Protein AF-N1U2H0-F1 (afdb_monomer_lite)

Foldseek 3Di:
DLPVQLVVLVVVLVVLVVQLVVCVVVVVVVRNVVSVVSNLVSLVSNLVVCVVVPPDDDPVRVVLSVLSVCQSPDDPPDPQHDPDSVCSPVSVVVVVVVVVVVVVVVD

Radius of gyration: 17.68 Å; chains: 1; bounding box: 35×57×37 Å

Sequence (107 aa):
MQLSFGIRCKRKSKLALIKQGRYFHAKQGKGAHKETKRLKTYFDCVKRDIERKVENPNQRLKSLLEISERILTQSKNSKNKIYSIHAPEVELFLKENLIRNMSSVVR

Structure (mmCIF, N/CA/C/O backbone):
data_AF-N1U2H0-F1
#
_entry.id   AF-N1U2H0-F1
#
loop_
_atom_site.group_PDB
_atom_site.id
_atom_site.type_symbol
_atom_site.label_atom_id
_atom_site.label_alt_id
_atom_site.label_comp_id
_atom_site.label_asym_id
_atom_site.label_entity_id
_atom_site.label_seq_id
_atom_site.pdbx_PDB_ins_code
_atom_site.Cartn_x
_atom_site.Cartn_y
_atom_site.Cartn_z
_atom_site.occupancy
_atom_site.B_iso_or_equiv
_atom_site.auth_seq_id
_atom_site.auth_comp_id
_atom_site.auth_asym_id
_atom_site.auth_atom_id
_atom_site.pdbx_PDB_model_num
ATOM 1 N N . MET A 1 1 ? -11.505 22.291 2.086 1.00 40.25 1 MET A N 1
ATOM 2 C CA . MET A 1 1 ? -10.519 21.631 1.187 1.00 40.25 1 MET A CA 1
ATOM 3 C C . MET A 1 1 ? -10.315 20.118 1.408 1.00 40.25 1 MET A C 1
ATOM 5 O O . MET A 1 1 ? -9.533 19.534 0.670 1.00 40.25 1 MET A O 1
ATOM 9 N N . GLN A 1 2 ? -10.996 19.439 2.347 1.00 39.97 2 GLN A N 1
ATOM 10 C CA . GLN A 1 2 ? -10.689 18.026 2.659 1.00 39.97 2 GLN A CA 1
ATOM 11 C C . GLN A 1 2 ? -11.444 16.964 1.825 1.00 39.97 2 GLN A C 1
ATOM 13 O O . GLN A 1 2 ? -10.943 15.855 1.656 1.00 39.97 2 GLN A O 1
ATOM 18 N N . LEU A 1 3 ? -12.595 17.291 1.225 1.00 43.62 3 LEU A N 1
ATOM 19 C CA . LEU A 1 3 ? -13.430 16.309 0.505 1.00 43.62 3 LEU A CA 1
ATOM 20 C C . LEU A 1 3 ? -12.937 15.965 -0.917 1.00 43.62 3 LEU A C 1
ATOM 22 O O . LEU A 1 3 ? -13.284 14.920 -1.467 1.00 43.62 3 LEU A O 1
ATOM 26 N N . SER A 1 4 ? -12.088 16.800 -1.521 1.00 50.44 4 SER A N 1
ATOM 27 C CA . SER A 1 4 ? -11.624 16.632 -2.906 1.00 50.44 4 SER A CA 1
ATOM 28 C C . SER A 1 4 ? -10.433 15.671 -3.065 1.00 50.44 4 SER A C 1
ATOM 30 O O . SER A 1 4 ? -10.142 15.242 -4.187 1.00 50.44 4 SER A O 1
ATOM 32 N N . PHE A 1 5 ? -9.763 15.282 -1.971 1.00 51.12 5 PHE A N 1
ATOM 33 C CA . PHE A 1 5 ? -8.597 14.386 -2.014 1.00 51.12 5 PHE A CA 1
ATOM 34 C C . PHE A 1 5 ? -8.988 12.894 -1.997 1.00 51.12 5 PHE A C 1
ATOM 36 O O . PHE A 1 5 ? -8.445 12.106 -2.777 1.00 51.12 5 PHE A O 1
ATOM 43 N N . GLY A 1 6 ? -9.998 12.513 -1.201 1.00 54.16 6 GLY A N 1
ATOM 44 C CA . GLY A 1 6 ? -10.465 11.121 -1.083 1.00 54.16 6 GLY A CA 1
ATOM 45 C C . GLY A 1 6 ? -11.088 10.564 -2.372 1.00 54.16 6 GLY A C 1
ATOM 46 O O . GLY A 1 6 ? -10.776 9.451 -2.798 1.00 54.16 6 GLY A O 1
ATOM 47 N N . ILE A 1 7 ? -11.902 11.363 -3.073 1.00 56.84 7 ILE A N 1
ATOM 48 C CA . ILE A 1 7 ? -12.556 10.953 -4.333 1.00 56.84 7 ILE A CA 1
ATOM 49 C C . ILE A 1 7 ? -11.537 10.825 -5.480 1.00 56.84 7 ILE A C 1
ATOM 51 O O . ILE A 1 7 ? -11.637 9.934 -6.328 1.00 56.84 7 ILE A O 1
ATOM 55 N N . ARG A 1 8 ? -10.510 11.684 -5.496 1.00 60.41 8 ARG A N 1
ATOM 56 C CA . ARG A 1 8 ? -9.490 11.714 -6.555 1.00 60.41 8 ARG A CA 1
ATOM 57 C C . ARG A 1 8 ? -8.595 10.473 -6.536 1.00 60.41 8 ARG A C 1
ATOM 59 O O . ARG A 1 8 ? -8.211 9.989 -7.602 1.00 60.41 8 ARG A O 1
ATOM 66 N N . CYS A 1 9 ? -8.285 9.939 -5.355 1.00 69.25 9 CYS A N 1
ATOM 67 C CA . CYS A 1 9 ? -7.418 8.767 -5.219 1.00 69.25 9 CYS A CA 1
ATOM 68 C C . CYS A 1 9 ? -8.093 7.471 -5.696 1.00 69.25 9 CYS A C 1
ATOM 70 O O . CYS A 1 9 ? -7.429 6.659 -6.339 1.00 69.25 9 CYS A O 1
ATOM 72 N N . LYS A 1 10 ? -9.415 7.318 -5.508 1.00 68.56 10 LYS A N 1
ATOM 73 C CA . LYS A 1 10 ? -10.173 6.135 -5.969 1.00 68.56 10 LYS A CA 1
ATOM 74 C C . LYS A 1 10 ? -10.133 5.936 -7.488 1.00 68.56 10 LYS A C 1
ATOM 76 O O . LYS A 1 10 ? -9.961 4.819 -7.961 1.00 68.56 10 LYS A O 1
ATOM 81 N N . ARG A 1 11 ? -10.262 7.007 -8.279 1.00 74.38 11 ARG A N 1
ATOM 82 C CA . ARG A 1 11 ? -10.179 6.900 -9.752 1.00 74.38 11 ARG A CA 1
ATOM 83 C C . ARG A 1 11 ? -8.756 6.616 -10.236 1.00 74.38 11 ARG A C 1
ATOM 85 O O . ARG A 1 11 ? -8.565 5.872 -11.196 1.00 74.38 11 ARG A O 1
ATOM 92 N N . LYS A 1 12 ? -7.752 7.202 -9.580 1.00 83.88 12 LYS A N 1
ATOM 93 C CA . LYS A 1 12 ? -6.348 7.067 -9.989 1.00 83.88 12 LYS A CA 1
ATOM 94 C C . LYS A 1 12 ? -5.739 5.715 -9.617 1.00 83.88 12 LYS A C 1
ATOM 96 O O . LYS A 1 12 ? -4.874 5.245 -10.353 1.00 83.88 12 LYS A O 1
ATOM 101 N N . SER A 1 13 ? -6.206 5.068 -8.548 1.00 84.19 13 SER A N 1
ATOM 102 C CA . SER A 1 13 ? -5.710 3.750 -8.132 1.00 84.19 13 SER A CA 1
ATOM 103 C C . SER A 1 13 ? -5.971 2.666 -9.177 1.00 84.19 13 SER A C 1
ATOM 105 O O . SER A 1 13 ? -5.044 1.948 -9.539 1.00 84.19 13 SER A O 1
ATOM 107 N N . LYS A 1 14 ? -7.182 2.605 -9.749 1.00 87.50 14 LYS A N 1
ATOM 108 C CA . LYS A 1 14 ? -7.520 1.640 -10.812 1.00 87.50 14 LYS A CA 1
ATOM 109 C C . LYS A 1 14 ? -6.599 1.783 -12.028 1.00 87.50 14 LYS A C 1
ATOM 111 O O . LYS A 1 14 ? -6.084 0.795 -12.542 1.00 87.50 14 LYS A O 1
ATOM 116 N N . LEU A 1 15 ? -6.358 3.019 -12.468 1.00 90.56 15 LEU A N 1
ATOM 117 C CA . LEU A 1 15 ? -5.470 3.291 -13.602 1.00 90.56 15 LEU A CA 1
ATOM 118 C C . LEU A 1 15 ? -4.011 2.936 -13.293 1.00 90.56 15 LEU A C 1
ATOM 120 O O . LEU A 1 15 ? -3.335 2.364 -14.145 1.00 90.56 15 LEU A O 1
ATOM 124 N N . ALA A 1 16 ? -3.531 3.253 -12.088 1.00 89.56 16 ALA A N 1
ATOM 125 C CA . ALA A 1 16 ? -2.180 2.901 -11.656 1.00 89.56 16 ALA A CA 1
ATOM 126 C C . ALA A 1 16 ? -1.984 1.378 -11.587 1.00 89.56 16 ALA A C 1
ATOM 128 O O . ALA A 1 16 ? -0.947 0.884 -12.019 1.00 89.56 16 ALA A O 1
ATOM 129 N N . LEU A 1 17 ? -2.995 0.627 -11.137 1.00 91.06 17 LEU A N 1
ATOM 130 C CA . LEU A 1 17 ? -2.963 -0.837 -11.092 1.00 91.06 17 LEU A CA 1
ATOM 131 C C . LEU A 1 17 ? -2.823 -1.446 -12.491 1.00 91.06 17 LEU A C 1
ATOM 133 O O . LEU A 1 17 ? -1.932 -2.256 -12.730 1.00 91.06 17 LEU A O 1
ATOM 137 N N . ILE A 1 18 ? -3.644 -0.992 -13.441 1.00 92.88 18 ILE A N 1
ATOM 138 C CA . ILE A 1 18 ? -3.575 -1.455 -14.835 1.00 92.88 18 ILE A CA 1
ATOM 139 C C . ILE A 1 18 ? -2.198 -1.146 -15.439 1.00 92.88 18 ILE A C 1
ATOM 141 O O . ILE A 1 18 ? -1.599 -1.993 -16.102 1.00 92.88 18 ILE A O 1
ATOM 145 N N . LYS A 1 19 ? -1.668 0.062 -15.206 1.00 92.44 19 LYS A N 1
ATOM 146 C CA . LYS A 1 19 ? -0.340 0.453 -15.701 1.00 92.44 19 LYS A CA 1
ATOM 147 C C . LYS A 1 19 ? 0.777 -0.368 -15.068 1.00 92.44 19 LYS A C 1
ATOM 149 O O . LYS A 1 19 ? 1.687 -0.772 -15.783 1.00 92.44 19 LYS A O 1
ATOM 154 N N . GLN A 1 20 ? 0.700 -0.638 -13.766 1.00 94.25 20 GLN A N 1
ATOM 155 C CA . GLN A 1 20 ? 1.675 -1.469 -13.067 1.00 94.25 20 GLN A CA 1
ATOM 156 C C . GLN A 1 20 ? 1.754 -2.863 -13.701 1.00 94.25 20 GLN A C 1
ATOM 158 O O . GLN A 1 20 ? 2.858 -3.300 -14.023 1.00 94.25 20 GLN A O 1
ATOM 163 N N . GLY A 1 21 ? 0.607 -3.499 -13.968 1.00 90.69 21 GLY A N 1
ATOM 164 C CA . GLY A 1 21 ? 0.550 -4.800 -14.640 1.00 90.69 21 GLY A CA 1
ATOM 165 C C . GLY A 1 21 ? 1.125 -4.752 -16.057 1.00 90.69 21 GLY A C 1
ATOM 166 O O . GLY A 1 21 ? 1.968 -5.571 -16.412 1.00 90.69 21 GLY A O 1
ATOM 167 N N . ARG A 1 22 ? 0.762 -3.736 -16.854 1.00 94.69 22 ARG A N 1
ATOM 168 C CA . ARG A 1 22 ? 1.317 -3.547 -18.210 1.00 94.69 22 ARG A CA 1
ATOM 169 C C . ARG A 1 22 ? 2.836 -3.385 -18.200 1.00 94.69 22 ARG A C 1
ATOM 171 O O . ARG A 1 22 ? 3.522 -4.036 -18.981 1.00 94.69 22 ARG A O 1
ATOM 178 N N . TYR A 1 23 ? 3.368 -2.552 -17.305 1.00 94.81 23 TYR A N 1
ATOM 179 C CA . TYR A 1 23 ? 4.813 -2.383 -17.163 1.00 94.81 23 TYR A CA 1
ATOM 180 C C . TYR A 1 23 ? 5.497 -3.663 -16.686 1.00 94.81 23 TYR A C 1
ATOM 182 O O . TYR A 1 23 ? 6.591 -3.964 -17.152 1.00 94.81 23 TYR A O 1
ATOM 190 N N . PHE A 1 24 ? 4.861 -4.428 -15.797 1.00 92.25 24 PHE A N 1
ATOM 191 C CA . PHE A 1 24 ? 5.378 -5.716 -15.347 1.00 92.25 24 PHE A CA 1
ATOM 192 C C . PHE A 1 24 ? 5.472 -6.723 -16.502 1.00 92.25 24 PHE A C 1
ATOM 194 O O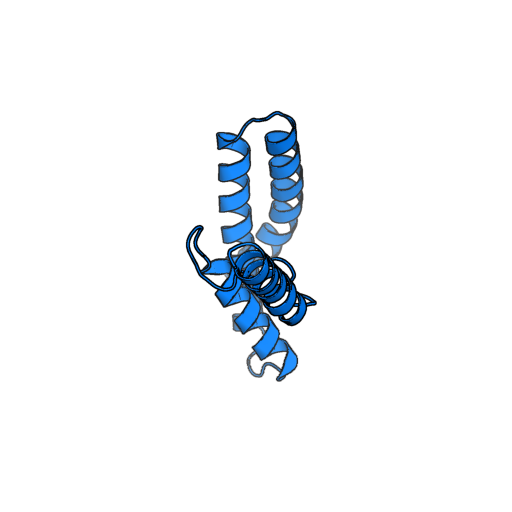 . PHE A 1 24 ? 6.550 -7.266 -16.738 1.00 92.25 24 PHE A O 1
ATOM 201 N N . HIS A 1 25 ? 4.398 -6.900 -17.279 1.00 92.38 25 HIS A N 1
ATOM 202 C CA . HIS A 1 25 ? 4.390 -7.789 -18.448 1.00 92.38 25 HIS A CA 1
ATOM 203 C C . HIS A 1 25 ? 5.400 -7.363 -19.518 1.00 92.38 25 HIS A C 1
ATOM 205 O O . HIS A 1 25 ? 6.094 -8.203 -20.082 1.00 92.38 25 HIS A O 1
ATOM 211 N N . ALA A 1 26 ? 5.555 -6.057 -19.740 1.00 95.44 26 ALA A N 1
ATOM 212 C CA . ALA A 1 26 ? 6.552 -5.509 -20.656 1.00 95.44 26 ALA A CA 1
ATOM 213 C C . ALA A 1 26 ? 7.995 -5.535 -20.099 1.00 95.44 26 ALA A C 1
ATOM 215 O O . ALA A 1 26 ? 8.886 -4.941 -20.701 1.00 95.44 26 ALA A O 1
ATOM 216 N N . LYS A 1 27 ? 8.239 -6.160 -18.934 1.00 93.88 27 LYS A N 1
ATOM 217 C CA . LYS A 1 27 ? 9.534 -6.199 -18.221 1.00 93.88 27 LYS A CA 1
ATOM 218 C C . LYS A 1 27 ? 10.115 -4.813 -17.881 1.00 93.88 27 LYS A C 1
ATOM 220 O O . LYS A 1 27 ? 11.297 -4.668 -17.575 1.00 93.88 27 LYS A O 1
ATOM 225 N N . GLN A 1 28 ? 9.278 -3.776 -17.845 1.00 93.56 28 GLN A N 1
ATOM 226 C CA . GLN A 1 28 ? 9.648 -2.403 -17.497 1.00 93.56 28 GLN A CA 1
ATOM 227 C C . GLN A 1 28 ? 9.617 -2.188 -15.977 1.00 93.56 28 GLN A C 1
ATOM 229 O O . GLN A 1 28 ? 8.753 -1.494 -15.430 1.00 93.56 28 GLN A O 1
ATOM 234 N N . GLY A 1 29 ? 10.599 -2.755 -15.273 1.00 89.38 29 GLY A N 1
ATOM 235 C CA . GLY A 1 29 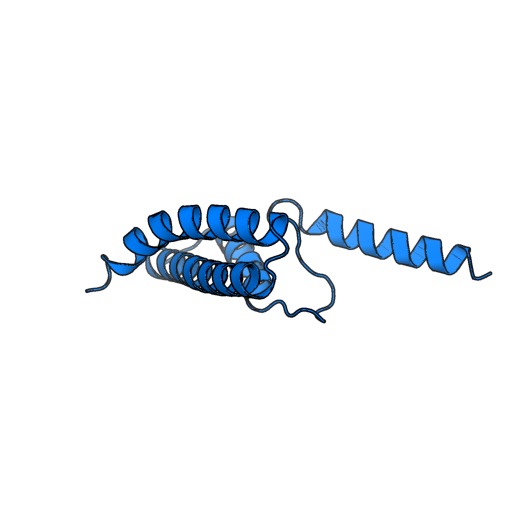? 10.655 -2.738 -13.806 1.00 89.38 29 GLY A CA 1
ATOM 236 C C . GLY A 1 29 ? 10.589 -1.338 -13.176 1.00 89.38 29 GLY A C 1
ATOM 237 O O . GLY A 1 29 ? 9.876 -1.139 -12.192 1.00 89.38 29 GLY A O 1
ATOM 238 N N . LYS A 1 30 ? 11.262 -0.333 -13.762 1.00 93.75 30 LYS A N 1
ATOM 239 C CA . LYS A 1 30 ? 11.228 1.061 -13.267 1.00 93.75 30 LYS A CA 1
ATOM 240 C C . LYS A 1 30 ? 9.813 1.655 -13.322 1.00 93.75 30 LYS A C 1
ATOM 242 O O . LYS A 1 30 ? 9.382 2.306 -12.369 1.00 93.75 30 LYS A O 1
ATOM 247 N N . GLY A 1 31 ? 9.087 1.401 -14.414 1.00 90.06 31 GLY A N 1
ATOM 248 C CA . GLY A 1 31 ? 7.705 1.847 -14.604 1.00 90.06 31 GLY A CA 1
ATOM 249 C C . GLY A 1 31 ? 6.750 1.148 -13.643 1.00 90.06 31 GLY A C 1
ATOM 250 O O . GLY A 1 31 ? 5.991 1.810 -12.935 1.00 90.06 31 GLY A O 1
ATOM 251 N N . ALA A 1 32 ? 6.867 -0.177 -13.528 1.00 90.12 32 ALA A N 1
ATOM 252 C CA . ALA A 1 32 ? 6.073 -0.964 -12.591 1.00 90.12 32 ALA A CA 1
ATOM 253 C C . ALA A 1 32 ? 6.282 -0.480 -11.149 1.00 90.12 32 ALA A C 1
ATOM 255 O O . ALA A 1 32 ? 5.317 -0.207 -10.442 1.00 90.12 32 ALA A O 1
ATOM 256 N N . HIS A 1 33 ? 7.535 -0.267 -10.735 1.00 89.75 33 HIS A N 1
ATOM 257 C CA . HIS A 1 33 ? 7.853 0.195 -9.386 1.00 89.75 33 HIS A CA 1
ATOM 258 C C . HIS A 1 33 ? 7.321 1.606 -9.092 1.00 89.75 33 HIS A C 1
ATOM 260 O O . HIS A 1 33 ? 6.851 1.873 -7.984 1.00 89.75 33 HIS A O 1
ATOM 266 N N . LYS A 1 34 ? 7.349 2.510 -10.079 1.00 92.62 34 LYS A N 1
ATOM 267 C CA . LYS A 1 34 ? 6.766 3.854 -9.956 1.00 92.62 34 LYS A CA 1
ATOM 268 C C . LYS A 1 34 ? 5.257 3.793 -9.721 1.00 92.62 34 LYS A C 1
ATOM 270 O O . LYS A 1 34 ? 4.749 4.495 -8.847 1.00 92.62 34 LYS A O 1
ATOM 275 N N . GLU A 1 35 ? 4.548 2.945 -10.460 1.00 91.75 35 GLU A N 1
ATOM 276 C CA . GLU A 1 35 ? 3.110 2.758 -10.262 1.00 91.75 35 GLU A CA 1
ATOM 277 C C . GLU A 1 35 ? 2.803 2.046 -8.936 1.00 91.75 35 GLU A C 1
ATOM 279 O O . GLU A 1 35 ? 1.882 2.457 -8.237 1.00 91.75 35 GLU A O 1
ATOM 284 N N . THR A 1 36 ? 3.629 1.090 -8.493 1.00 90.31 36 THR A N 1
ATOM 285 C CA . THR A 1 36 ? 3.516 0.502 -7.145 1.00 90.31 36 THR A CA 1
ATOM 286 C C . THR A 1 36 ? 3.649 1.557 -6.041 1.00 90.31 36 THR A C 1
ATOM 288 O O . THR A 1 36 ? 2.870 1.544 -5.090 1.00 90.31 36 THR A O 1
ATOM 291 N N . LYS A 1 37 ? 4.584 2.514 -6.161 1.00 89.50 37 LYS A N 1
ATOM 292 C CA . LYS A 1 37 ? 4.695 3.636 -5.207 1.00 89.50 37 LYS A CA 1
ATOM 293 C C . LYS A 1 37 ? 3.423 4.487 -5.184 1.00 89.50 37 LYS A C 1
ATOM 295 O O . LYS A 1 37 ? 2.928 4.807 -4.109 1.00 89.50 37 LYS A O 1
ATOM 300 N N . ARG A 1 38 ? 2.861 4.803 -6.356 1.00 90.06 38 ARG A N 1
ATOM 301 C CA . ARG A 1 38 ? 1.592 5.546 -6.468 1.00 90.06 38 ARG A CA 1
ATOM 302 C C . ARG A 1 38 ? 0.429 4.790 -5.833 1.00 90.06 38 ARG A C 1
ATOM 304 O O . ARG A 1 38 ? -0.367 5.400 -5.128 1.00 90.06 38 ARG A O 1
ATOM 311 N N . LEU A 1 39 ? 0.354 3.476 -6.046 1.00 89.38 39 LEU A N 1
ATOM 312 C CA . LEU A 1 39 ? -0.653 2.617 -5.424 1.00 89.38 39 LEU A CA 1
ATOM 313 C C . LEU A 1 39 ? -0.566 2.662 -3.898 1.00 89.38 39 LEU A C 1
ATOM 315 O O . LEU A 1 39 ? -1.600 2.851 -3.264 1.00 89.38 39 LEU A O 1
ATOM 319 N N . LYS A 1 40 ? 0.641 2.590 -3.317 1.00 88.19 40 LYS A N 1
ATOM 320 C CA . LYS A 1 40 ? 0.832 2.764 -1.866 1.00 88.19 40 LYS A CA 1
ATOM 321 C C . LYS A 1 40 ? 0.307 4.118 -1.381 1.00 88.19 40 LYS A C 1
ATOM 323 O O . LYS A 1 40 ? -0.499 4.158 -0.462 1.00 88.19 40 LYS A O 1
ATOM 328 N N . THR A 1 41 ? 0.655 5.211 -2.062 1.00 89.62 41 THR A N 1
ATOM 329 C CA . THR A 1 41 ? 0.158 6.553 -1.711 1.00 89.62 41 THR A CA 1
ATOM 330 C C . THR A 1 41 ? -1.368 6.668 -1.796 1.00 89.62 41 THR A C 1
ATOM 332 O O . THR A 1 41 ? -1.993 7.331 -0.967 1.00 89.62 41 THR A O 1
ATOM 335 N N . TYR A 1 42 ? -1.999 6.049 -2.798 1.00 89.00 42 TYR A N 1
ATOM 336 C CA . TYR A 1 42 ? -3.459 6.050 -2.907 1.00 89.00 42 TYR A CA 1
ATOM 337 C C . TYR A 1 42 ? -4.115 5.190 -1.831 1.00 89.00 42 TYR A C 1
ATOM 339 O O . TYR A 1 42 ? -5.161 5.579 -1.316 1.00 89.00 42 TYR A O 1
ATOM 347 N N . PHE A 1 43 ? -3.499 4.066 -1.471 1.00 87.69 43 PHE A N 1
ATOM 348 C CA . PHE A 1 43 ? -3.963 3.216 -0.382 1.00 87.69 43 PHE A CA 1
ATOM 349 C C . PHE A 1 43 ? -3.891 3.949 0.966 1.00 87.69 43 PHE A C 1
ATOM 351 O O . PHE A 1 43 ? -4.905 4.032 1.655 1.00 87.69 43 PHE A O 1
ATOM 358 N N . ASP A 1 44 ? -2.769 4.613 1.262 1.00 88.62 44 ASP A N 1
ATOM 359 C CA . ASP A 1 44 ? -2.614 5.503 2.422 1.00 88.62 44 ASP A CA 1
ATOM 360 C C . ASP A 1 44 ? -3.697 6.585 2.477 1.00 88.62 44 ASP A C 1
ATOM 362 O O . ASP A 1 44 ? -4.249 6.897 3.531 1.00 88.62 44 ASP A O 1
ATOM 366 N N . CYS A 1 45 ? -4.002 7.195 1.329 1.00 87.75 45 CYS A N 1
ATOM 367 C CA . CYS A 1 45 ? -5.038 8.214 1.255 1.00 87.75 45 CYS A CA 1
ATOM 368 C C . CYS A 1 45 ? -6.412 7.654 1.629 1.00 87.75 45 CYS A C 1
ATOM 370 O O . CYS A 1 45 ? -7.161 8.326 2.334 1.00 87.75 45 CYS A O 1
ATOM 372 N N . VAL A 1 46 ? -6.756 6.460 1.142 1.00 86.62 46 VAL A N 1
ATOM 373 C CA . VAL A 1 46 ? -8.041 5.819 1.447 1.00 86.62 46 VAL A CA 1
ATOM 374 C C . VAL A 1 46 ? -8.100 5.417 2.916 1.00 86.62 46 VAL A C 1
ATOM 376 O O . VAL A 1 46 ? -9.105 5.696 3.561 1.00 86.62 46 VAL A O 1
ATOM 379 N N . LYS A 1 47 ? -7.020 4.848 3.463 1.00 87.75 47 LYS A N 1
ATOM 380 C CA . LYS A 1 47 ? -6.912 4.517 4.888 1.00 87.75 47 LYS A CA 1
ATOM 381 C C . LYS A 1 47 ? -7.184 5.742 5.766 1.00 87.75 47 LYS A C 1
ATOM 383 O O . LYS A 1 47 ? -8.102 5.711 6.577 1.00 87.75 47 LYS A O 1
ATOM 388 N N . ARG A 1 48 ? -6.468 6.849 5.533 1.00 87.19 48 ARG A N 1
ATOM 389 C CA . ARG A 1 48 ? -6.656 8.094 6.301 1.00 87.19 48 ARG A CA 1
ATOM 390 C C . ARG A 1 48 ? -8.051 8.698 6.130 1.00 87.19 48 ARG A C 1
ATOM 392 O O . ARG A 1 48 ? -8.561 9.317 7.054 1.00 87.19 48 ARG A O 1
ATOM 399 N N . ASP A 1 49 ? -8.662 8.569 4.951 1.00 87.31 49 ASP A N 1
ATOM 400 C CA . ASP A 1 49 ? -10.036 9.040 4.715 1.00 87.31 49 ASP A CA 1
ATOM 401 C C . ASP A 1 49 ? -11.057 8.217 5.515 1.00 87.31 49 ASP A C 1
ATOM 403 O O . ASP A 1 49 ? -12.005 8.784 6.049 1.00 87.31 49 ASP A O 1
ATOM 407 N N . ILE A 1 50 ? -10.844 6.902 5.644 1.00 86.12 50 ILE A N 1
ATOM 408 C CA . ILE A 1 50 ? -11.662 6.025 6.494 1.00 86.12 50 ILE A CA 1
ATOM 409 C C . ILE A 1 50 ? -11.470 6.388 7.970 1.00 86.12 50 ILE A C 1
ATOM 411 O O . ILE A 1 50 ? -12.459 6.608 8.660 1.00 86.12 50 ILE A O 1
ATOM 415 N N . GLU A 1 51 ? -10.225 6.518 8.433 1.00 86.44 51 GLU A N 1
ATOM 416 C CA . GLU A 1 51 ? -9.906 6.883 9.825 1.00 86.44 51 GLU A CA 1
ATOM 417 C C . GLU A 1 51 ? -10.508 8.237 10.229 1.00 86.44 51 GLU A C 1
ATOM 419 O O . GLU A 1 51 ? -10.965 8.394 11.352 1.00 86.44 51 GLU A O 1
ATOM 424 N N . ARG A 1 52 ? -10.566 9.212 9.311 1.00 86.94 52 ARG A N 1
ATOM 425 C CA . ARG A 1 52 ? -11.180 10.527 9.575 1.00 86.94 52 ARG A CA 1
ATOM 426 C C . ARG A 1 52 ? -12.705 10.516 9.578 1.00 86.94 52 ARG A C 1
ATOM 428 O O . ARG A 1 52 ? -13.304 11.392 10.186 1.00 86.94 52 ARG A O 1
ATOM 435 N N . LYS A 1 53 ? -13.333 9.602 8.835 1.00 85.94 53 LYS A N 1
ATOM 436 C CA . LYS A 1 53 ? -14.798 9.533 8.697 1.00 85.94 53 LYS A CA 1
ATOM 437 C C . LYS A 1 53 ? -15.457 8.636 9.734 1.00 85.94 53 LYS A C 1
ATOM 439 O O . LYS A 1 53 ? -16.673 8.689 9.879 1.00 85.94 53 LYS A O 1
ATOM 444 N N . VAL A 1 54 ? -14.682 7.785 10.399 1.00 87.12 54 VAL A N 1
ATOM 445 C CA . VAL A 1 54 ? -15.196 6.799 11.344 1.00 87.12 54 VAL A CA 1
ATOM 446 C C . VAL A 1 54 ? -14.644 7.103 12.731 1.00 87.12 54 VAL A C 1
ATOM 448 O O . VAL A 1 54 ? -13.536 6.693 13.059 1.00 87.12 54 VAL A O 1
ATOM 451 N N . GLU A 1 55 ? -15.435 7.792 13.554 1.00 80.12 55 GLU A N 1
ATOM 452 C CA . GLU A 1 55 ? -15.070 8.111 14.944 1.00 80.12 55 GLU A CA 1
AT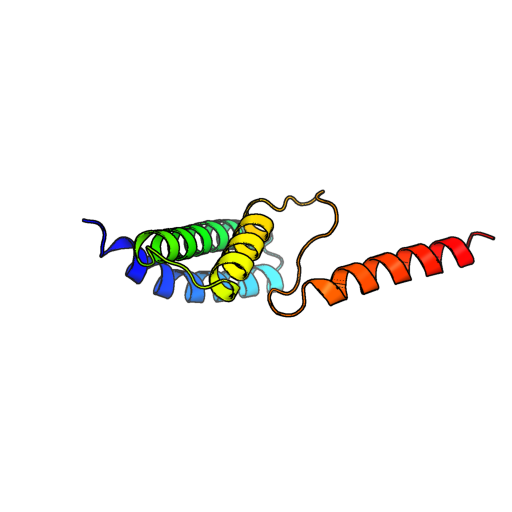OM 453 C C . GLU A 1 55 ? -15.063 6.869 15.849 1.00 80.12 55 GLU A C 1
ATOM 455 O O . GLU A 1 55 ? -14.176 6.719 16.682 1.00 80.12 55 GLU A O 1
ATOM 460 N N . ASN A 1 56 ? -16.000 5.933 15.645 1.00 84.31 56 ASN A N 1
ATOM 461 C CA . ASN A 1 56 ? -16.109 4.694 16.421 1.00 84.31 56 ASN A CA 1
ATO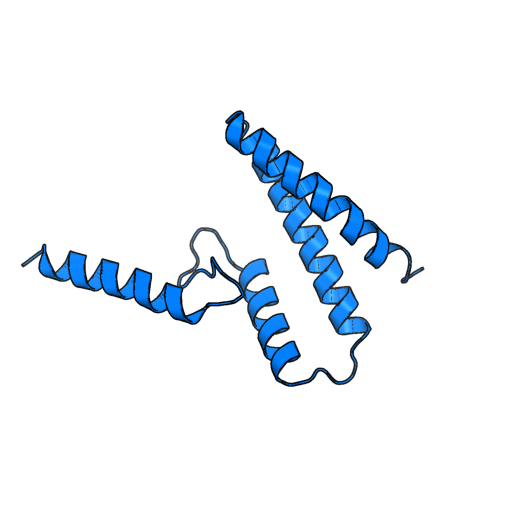M 462 C C . ASN A 1 56 ? -16.056 3.457 15.510 1.00 84.31 56 ASN A C 1
ATOM 464 O O . ASN A 1 56 ? -17.096 2.910 15.128 1.00 84.31 56 ASN A O 1
ATOM 468 N N . PRO A 1 57 ? -14.853 2.999 15.115 1.00 82.50 57 PRO A N 1
ATOM 469 C CA . PRO A 1 57 ? -14.724 1.841 14.248 1.00 82.50 57 PRO A CA 1
ATOM 470 C C . PRO A 1 57 ? -15.110 0.561 14.993 1.00 82.50 57 PRO A C 1
ATOM 472 O O . PRO A 1 57 ? -14.604 0.268 16.077 1.00 82.50 57 PRO A O 1
ATOM 475 N N . ASN A 1 58 ? -15.982 -0.233 14.373 1.00 88.00 58 ASN A N 1
ATOM 476 C CA . ASN A 1 58 ? -16.341 -1.558 14.871 1.00 88.00 58 ASN A CA 1
ATOM 477 C C . ASN A 1 58 ? -15.104 -2.487 14.881 1.00 88.00 58 ASN A C 1
ATOM 479 O O . ASN A 1 58 ? -14.164 -2.272 14.109 1.00 88.00 58 ASN A O 1
ATOM 483 N N . GLN A 1 59 ? -15.093 -3.538 15.707 1.00 84.88 59 GLN A N 1
ATOM 484 C CA . GLN A 1 59 ? -13.901 -4.375 15.939 1.00 84.88 59 GLN A CA 1
ATOM 485 C C . GLN A 1 59 ? -13.305 -4.939 14.639 1.00 84.88 59 GLN A C 1
ATOM 487 O O . GLN A 1 59 ? -12.099 -4.877 14.417 1.00 84.88 59 GLN A O 1
ATOM 492 N N . ARG A 1 60 ? -14.163 -5.393 13.719 1.00 84.12 60 ARG A N 1
ATOM 493 C CA . ARG A 1 60 ? -13.753 -5.880 12.393 1.00 84.12 60 ARG A CA 1
ATOM 494 C C . ARG A 1 60 ? -13.035 -4.812 11.562 1.00 84.12 60 ARG A C 1
ATOM 496 O O . ARG A 1 60 ? -12.078 -5.121 10.857 1.00 84.12 60 ARG A O 1
ATOM 503 N N . LEU A 1 61 ? -13.496 -3.563 11.625 1.00 83.88 61 LEU A N 1
ATOM 504 C CA . LEU A 1 61 ? -12.880 -2.458 10.893 1.00 83.88 61 LEU A CA 1
ATOM 505 C C . LEU A 1 61 ? -11.518 -2.096 11.494 1.00 83.88 61 LEU A C 1
ATOM 507 O O . LEU A 1 61 ? -10.582 -1.851 10.738 1.00 83.88 61 LEU A O 1
ATOM 511 N N . LYS A 1 62 ? -11.385 -2.141 12.827 1.00 86.44 62 LYS A N 1
ATOM 512 C CA . LYS A 1 62 ? -10.093 -1.971 13.510 1.00 86.44 62 LYS A CA 1
ATOM 513 C C . LYS A 1 62 ? -9.073 -3.009 13.036 1.00 86.44 62 LYS A C 1
ATOM 515 O O . LYS A 1 62 ? -7.994 -2.624 12.597 1.00 86.44 62 LYS A O 1
ATOM 520 N N . SER A 1 63 ? -9.441 -4.293 13.011 1.00 85.81 63 SER A N 1
ATOM 521 C CA . SER A 1 63 ? -8.556 -5.363 12.524 1.00 85.81 63 SER A CA 1
ATOM 522 C C . SER A 1 63 ? -8.139 -5.166 11.060 1.00 85.81 63 SER A C 1
ATOM 524 O O . SER A 1 63 ? -6.979 -5.360 10.707 1.00 85.81 63 SER A O 1
ATOM 526 N N . LEU A 1 64 ? -9.056 -4.729 10.190 1.00 85.94 64 LEU A N 1
ATOM 527 C CA . LEU A 1 64 ? -8.731 -4.445 8.787 1.00 85.94 64 LEU A CA 1
ATOM 528 C C . LEU A 1 64 ? -7.804 -3.231 8.624 1.00 85.94 64 LEU A C 1
ATOM 530 O O . LEU A 1 64 ? -6.926 -3.247 7.757 1.00 85.94 64 LEU A O 1
ATOM 534 N N . LEU A 1 65 ? -7.973 -2.187 9.440 1.00 87.25 65 LEU A N 1
ATOM 535 C CA . LEU A 1 65 ? -7.082 -1.023 9.448 1.00 87.25 65 LEU A CA 1
ATOM 536 C C . LEU A 1 65 ? -5.679 -1.395 9.943 1.00 87.25 65 LEU A C 1
ATOM 538 O O . LEU A 1 65 ? -4.695 -0.940 9.363 1.00 87.25 65 LEU A O 1
ATOM 542 N N . GLU A 1 66 ? -5.579 -2.280 10.932 1.00 87.44 66 GLU A N 1
ATOM 543 C CA . GLU A 1 66 ? -4.305 -2.809 11.426 1.00 87.44 66 GLU A CA 1
ATOM 544 C C . GLU A 1 66 ? -3.571 -3.633 10.356 1.00 87.44 66 GLU A C 1
ATOM 546 O O . GLU A 1 66 ? -2.390 -3.404 10.085 1.00 87.44 66 GLU A O 1
ATOM 551 N N . ILE A 1 67 ? -4.277 -4.539 9.668 1.00 86.25 67 ILE A N 1
ATOM 552 C CA . ILE A 1 67 ? -3.729 -5.291 8.525 1.00 86.25 67 ILE A CA 1
ATOM 553 C C . ILE A 1 67 ? -3.261 -4.330 7.425 1.00 86.25 67 ILE A C 1
ATOM 555 O O . ILE A 1 67 ? -2.181 -4.502 6.856 1.00 86.25 67 ILE A O 1
ATOM 559 N N . SER A 1 68 ? -4.050 -3.290 7.147 1.00 86.69 68 SER A N 1
ATOM 560 C CA . SER A 1 68 ? -3.714 -2.270 6.150 1.00 86.69 68 SER A CA 1
ATOM 561 C C . SER A 1 68 ? -2.427 -1.522 6.508 1.00 86.69 68 SER A C 1
ATOM 563 O O . SER A 1 68 ? -1.562 -1.347 5.649 1.00 86.69 68 SER A O 1
ATOM 565 N N . GLU A 1 69 ? -2.262 -1.130 7.773 1.00 88.19 69 GLU A N 1
ATOM 566 C CA . GLU A 1 69 ? -1.046 -0.480 8.276 1.00 88.19 69 GLU A CA 1
ATOM 567 C C . GLU A 1 69 ? 0.177 -1.401 8.154 1.00 88.19 69 GLU A C 1
ATOM 569 O O . GLU A 1 69 ? 1.241 -0.988 7.679 1.00 88.19 69 GLU A O 1
ATOM 574 N N . ARG A 1 70 ? 0.018 -2.685 8.496 1.00 87.06 70 ARG A N 1
ATOM 575 C CA . ARG A 1 70 ? 1.078 -3.690 8.334 1.00 87.06 70 ARG A CA 1
ATOM 576 C C . ARG A 1 70 ? 1.512 -3.827 6.877 1.00 87.06 70 ARG A C 1
ATOM 578 O O . ARG A 1 70 ? 2.708 -3.850 6.609 1.00 87.06 70 ARG A O 1
ATOM 585 N N . ILE A 1 71 ? 0.578 -3.857 5.926 1.00 85.69 71 ILE A N 1
ATOM 586 C CA . ILE A 1 71 ? 0.887 -3.940 4.485 1.00 85.69 71 ILE A CA 1
ATOM 587 C C . ILE A 1 71 ? 1.657 -2.703 3.996 1.00 85.69 71 ILE A C 1
ATOM 589 O O . ILE A 1 71 ? 2.570 -2.814 3.170 1.00 85.69 71 ILE A O 1
ATOM 593 N N . LEU A 1 72 ? 1.301 -1.518 4.492 1.00 85.06 72 LEU A N 1
ATOM 594 C CA . LEU A 1 72 ? 1.940 -0.257 4.111 1.00 85.06 72 LEU A CA 1
ATOM 595 C C . LEU A 1 72 ? 3.389 -0.172 4.589 1.00 85.06 72 LEU A C 1
ATOM 597 O O . LEU A 1 72 ? 4.281 0.157 3.794 1.00 85.06 72 LEU A O 1
ATOM 601 N N . THR A 1 73 ? 3.608 -0.533 5.852 1.00 86.38 73 THR A N 1
ATOM 602 C CA . THR A 1 73 ? 4.912 -0.530 6.531 1.00 86.38 73 THR A CA 1
ATOM 603 C C . THR A 1 73 ? 5.803 -1.707 6.124 1.00 86.38 73 THR A C 1
ATOM 605 O O . THR A 1 73 ? 7.024 -1.649 6.282 1.00 86.38 73 THR A O 1
ATOM 608 N N . GLN A 1 74 ? 5.224 -2.753 5.526 1.00 83.81 74 GLN A N 1
ATOM 609 C CA . GLN A 1 74 ? 5.950 -3.929 5.066 1.00 83.81 74 GLN A CA 1
ATOM 610 C C . GLN A 1 74 ? 7.072 -3.573 4.078 1.00 83.81 74 GLN A C 1
ATOM 612 O O . GLN A 1 74 ? 6.852 -2.995 3.002 1.00 83.81 74 GLN A O 1
ATOM 617 N N . SER A 1 75 ? 8.292 -3.982 4.423 1.00 79.06 75 SER A N 1
ATOM 618 C CA . SER A 1 75 ? 9.479 -3.831 3.583 1.00 79.06 75 SER A CA 1
ATOM 619 C C . SER A 1 75 ? 9.790 -5.122 2.818 1.00 79.06 75 SER A C 1
ATOM 621 O O . SER A 1 75 ? 9.239 -6.192 3.079 1.00 79.06 75 SER A O 1
ATOM 623 N N . LYS A 1 76 ? 10.712 -5.059 1.849 1.00 74.00 76 LYS A N 1
ATOM 624 C CA . LYS A 1 76 ? 11.134 -6.255 1.099 1.00 74.00 76 LYS A CA 1
ATOM 625 C C . LYS A 1 76 ? 11.755 -7.338 1.989 1.00 74.00 76 LYS A C 1
ATOM 627 O O . LYS A 1 76 ? 11.692 -8.500 1.605 1.00 74.00 76 LYS A O 1
ATOM 632 N N . ASN A 1 77 ? 12.285 -6.987 3.159 1.00 76.75 77 ASN A N 1
ATOM 633 C CA . ASN A 1 77 ? 12.992 -7.918 4.043 1.00 76.75 77 ASN A CA 1
ATOM 634 C C . ASN A 1 77 ? 12.207 -8.236 5.324 1.00 76.75 77 ASN A C 1
ATOM 636 O O . ASN A 1 77 ? 12.720 -8.919 6.206 1.00 76.75 77 ASN A O 1
ATOM 640 N N . SER A 1 78 ? 10.971 -7.748 5.451 1.00 76.06 78 SER A N 1
ATOM 641 C CA . SER A 1 78 ? 10.153 -8.029 6.627 1.00 76.06 78 SER A CA 1
ATOM 642 C C . SER A 1 78 ? 9.795 -9.516 6.710 1.00 76.06 78 SER A C 1
ATOM 644 O O . SER A 1 78 ? 9.514 -10.174 5.702 1.00 76.06 78 SER A O 1
ATOM 646 N N . LYS A 1 79 ? 9.774 -10.042 7.935 1.00 70.25 79 LYS A N 1
ATOM 647 C CA . LYS A 1 79 ? 9.280 -11.389 8.235 1.00 70.25 79 LYS A CA 1
ATOM 648 C C . LYS A 1 79 ? 7.740 -11.375 8.246 1.00 70.25 79 LYS A C 1
ATOM 650 O O . LYS A 1 79 ? 7.145 -10.340 8.518 1.00 70.25 79 LYS A O 1
ATOM 655 N N . ASN A 1 80 ? 7.119 -12.519 7.942 1.00 75.56 80 ASN A N 1
ATOM 656 C CA . ASN A 1 80 ? 5.662 -12.751 7.973 1.00 75.56 80 ASN A CA 1
ATOM 657 C C . ASN A 1 80 ? 4.878 -11.732 7.133 1.00 75.56 80 ASN A C 1
ATOM 659 O O . ASN A 1 80 ? 4.055 -10.968 7.636 1.00 75.56 80 ASN A O 1
ATOM 663 N N . LYS A 1 81 ? 5.228 -11.705 5.845 1.00 75.50 81 LYS A N 1
ATOM 664 C CA . LYS A 1 81 ? 4.629 -10.826 4.847 1.00 75.50 81 LYS A CA 1
ATOM 665 C C . LYS A 1 81 ? 3.192 -11.222 4.575 1.00 75.50 81 LYS A C 1
ATOM 667 O O . LYS A 1 81 ? 2.954 -12.404 4.384 1.00 75.50 81 LYS A O 1
ATOM 672 N N . ILE A 1 82 ? 2.338 -10.208 4.478 1.00 77.44 82 ILE A N 1
ATOM 673 C CA . ILE A 1 82 ? 0.945 -10.319 4.069 1.00 77.44 82 ILE A CA 1
ATOM 674 C C . ILE A 1 82 ? 0.883 -10.261 2.532 1.0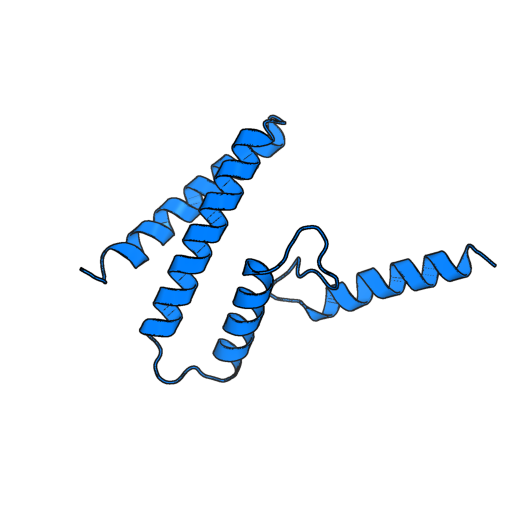0 77.44 82 ILE A C 1
ATOM 676 O O . ILE A 1 82 ? 1.298 -9.254 1.947 1.00 77.44 82 ILE A O 1
ATOM 680 N N . TYR A 1 83 ? 0.400 -11.312 1.872 1.00 72.62 83 TYR A N 1
ATOM 681 C CA . TYR A 1 83 ? 0.102 -11.372 0.431 1.00 72.62 83 TYR A CA 1
ATOM 682 C C . TYR A 1 83 ? -1.411 -11.294 0.153 1.00 72.62 83 TYR A C 1
ATOM 684 O O . TYR A 1 83 ? -1.801 -10.808 -0.910 1.00 72.62 83 TYR A O 1
ATOM 692 N N . SER A 1 84 ? -2.257 -11.681 1.115 1.00 72.88 84 SER A N 1
ATOM 693 C CA . SER A 1 84 ? -3.719 -11.719 1.010 1.00 72.88 84 SER A CA 1
ATOM 694 C C . SER A 1 84 ? -4.397 -11.079 2.223 1.00 72.88 84 SER A C 1
ATOM 696 O O . SER A 1 84 ? -4.253 -11.530 3.354 1.00 72.88 84 SER A O 1
ATOM 698 N N . ILE A 1 85 ? -5.211 -10.046 1.984 1.00 72.06 85 ILE A N 1
ATOM 699 C CA . ILE A 1 85 ? -5.933 -9.307 3.042 1.00 72.06 85 ILE A CA 1
ATOM 700 C C . ILE A 1 85 ? -7.016 -10.174 3.707 1.00 72.06 85 ILE A C 1
ATOM 702 O O . ILE A 1 85 ? -7.308 -10.001 4.886 1.00 72.06 85 ILE A O 1
ATOM 706 N N . HIS A 1 86 ? -7.623 -11.090 2.950 1.00 68.25 86 HIS A N 1
ATOM 707 C CA . HIS A 1 86 ? -8.763 -11.898 3.395 1.00 68.25 86 HIS A CA 1
ATOM 708 C C . HIS A 1 86 ? -8.381 -13.227 4.055 1.00 68.25 86 HIS A C 1
ATOM 710 O O . HIS A 1 86 ? -9.271 -13.902 4.555 1.00 68.25 86 HIS A O 1
ATOM 716 N N . ALA A 1 87 ? -7.100 -13.599 4.031 1.00 64.25 87 ALA A N 1
ATOM 717 C CA . ALA A 1 87 ? -6.612 -14.857 4.592 1.00 64.25 87 ALA A CA 1
ATOM 718 C C . ALA A 1 87 ? -5.186 -14.699 5.161 1.00 64.25 87 ALA A C 1
ATOM 720 O O . ALA A 1 87 ? -4.259 -15.375 4.703 1.00 64.25 87 ALA A O 1
ATOM 721 N N . PRO A 1 88 ? -4.967 -13.774 6.113 1.00 61.41 88 PRO A N 1
ATOM 722 C CA . PRO A 1 88 ? -3.639 -13.533 6.678 1.00 61.41 88 PRO A CA 1
ATOM 723 C C . PRO A 1 88 ? -3.068 -14.759 7.417 1.00 61.41 88 PRO A C 1
ATOM 725 O O . PRO A 1 88 ? -1.851 -14.926 7.482 1.00 61.41 88 PRO A O 1
ATOM 728 N N . GLU A 1 89 ? -3.921 -15.640 7.942 1.00 59.41 89 GLU A N 1
ATOM 729 C CA . GLU A 1 89 ? -3.543 -16.887 8.616 1.00 59.41 89 GLU A CA 1
ATOM 730 C C . GLU A 1 89 ? -2.921 -17.944 7.683 1.00 59.41 89 GLU A C 1
ATOM 732 O O . GLU A 1 89 ? -2.024 -18.679 8.099 1.00 59.41 89 GLU A O 1
ATOM 737 N N . VAL A 1 90 ? -3.322 -17.996 6.408 1.00 54.22 90 VAL A N 1
ATOM 738 C CA . VAL A 1 90 ? -2.875 -19.025 5.443 1.00 54.22 90 VAL A CA 1
ATOM 739 C C . VAL A 1 90 ? -1.395 -18.867 5.068 1.00 54.22 90 VAL A C 1
ATOM 741 O O . VAL A 1 90 ? -0.705 -19.829 4.728 1.00 54.22 90 VAL A O 1
ATOM 744 N N . GLU A 1 91 ? -0.853 -17.659 5.181 1.00 55.84 91 GLU A N 1
ATOM 745 C CA . GLU A 1 91 ? 0.543 -17.376 4.834 1.00 55.84 91 GLU A CA 1
ATOM 746 C C . GLU A 1 91 ? 1.541 -17.777 5.909 1.00 55.84 91 GLU A C 1
ATOM 748 O O . GLU A 1 91 ? 2.679 -18.134 5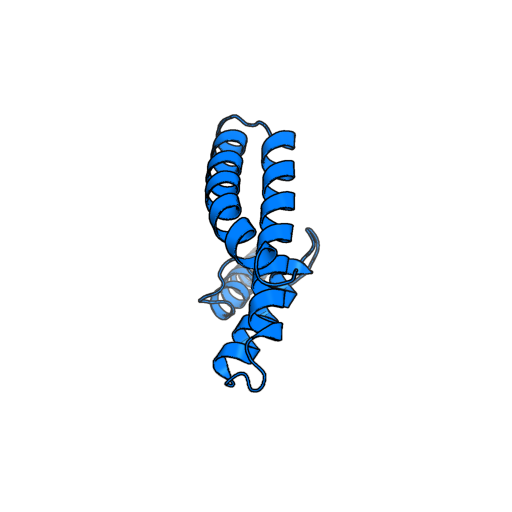.585 1.00 55.84 91 GLU A O 1
ATOM 753 N N . LEU A 1 92 ? 1.113 -17.756 7.175 1.00 54.75 92 LEU A N 1
ATOM 754 C CA . LEU A 1 92 ? 1.899 -18.321 8.265 1.00 54.75 92 LEU A CA 1
ATOM 755 C C . LEU A 1 92 ? 2.086 -19.828 8.025 1.00 54.75 92 LEU A C 1
ATOM 757 O O . LEU A 1 92 ? 3.212 -20.319 8.083 1.00 54.75 92 LEU A O 1
ATOM 761 N N . PHE A 1 93 ? 1.024 -20.521 7.599 1.00 48.62 93 PHE A N 1
ATOM 762 C CA . PHE A 1 93 ? 1.054 -21.946 7.256 1.00 48.62 93 PHE A CA 1
ATOM 763 C C . PHE A 1 93 ? 1.945 -22.278 6.051 1.00 48.62 93 PHE A C 1
ATOM 765 O O . PHE A 1 93 ? 2.732 -23.223 6.114 1.00 48.62 93 PHE A O 1
ATOM 772 N N . LEU A 1 94 ? 1.876 -21.508 4.958 1.00 51.41 94 LEU A N 1
ATOM 773 C CA . LEU A 1 94 ? 2.702 -21.757 3.766 1.00 51.41 94 LEU A CA 1
ATOM 774 C C . LEU A 1 94 ? 4.202 -21.616 4.056 1.00 51.41 94 LEU A C 1
ATOM 776 O O . LEU A 1 94 ? 5.004 -22.428 3.593 1.00 51.41 94 LEU A O 1
ATOM 780 N N . LYS A 1 95 ? 4.591 -20.605 4.842 1.00 55.00 95 LYS A N 1
ATOM 781 C CA . LYS A 1 95 ? 5.993 -20.388 5.213 1.00 55.00 95 LYS A CA 1
ATOM 782 C C . LYS A 1 95 ? 6.496 -21.447 6.196 1.00 55.00 95 LYS A C 1
ATOM 784 O O . LYS A 1 95 ? 7.617 -21.928 6.036 1.00 55.00 95 LYS A O 1
ATOM 789 N N . GLU A 1 96 ? 5.695 -21.810 7.195 1.00 50.88 96 GLU A N 1
ATOM 790 C CA . GLU A 1 96 ? 6.061 -22.850 8.162 1.00 50.88 96 GLU A CA 1
ATOM 791 C C . GLU A 1 96 ? 6.221 -24.220 7.509 1.00 50.88 96 GLU A C 1
ATOM 793 O O . GLU A 1 96 ? 7.204 -24.906 7.782 1.00 50.88 96 GLU A O 1
ATOM 798 N N . ASN A 1 97 ? 5.310 -24.596 6.609 1.00 50.03 97 ASN A N 1
ATOM 799 C CA . ASN A 1 97 ? 5.400 -25.868 5.897 1.00 50.03 97 ASN A CA 1
ATOM 800 C C . ASN A 1 97 ? 6.622 -25.924 4.975 1.00 50.03 97 ASN A C 1
ATOM 802 O O . ASN A 1 97 ? 7.262 -26.968 4.886 1.00 50.03 97 ASN A O 1
ATOM 806 N N . LEU A 1 98 ? 7.013 -24.808 4.347 1.00 50.75 98 LEU A N 1
ATOM 807 C CA . LEU A 1 98 ? 8.232 -24.765 3.535 1.00 50.75 98 LEU A CA 1
ATOM 808 C C . LEU A 1 98 ? 9.497 -24.962 4.390 1.00 50.75 98 LEU A C 1
ATOM 810 O O . LEU A 1 98 ? 10.374 -25.730 4.013 1.00 50.75 98 LEU A O 1
ATOM 814 N N . ILE A 1 99 ? 9.579 -24.316 5.560 1.00 53.62 99 ILE A N 1
ATOM 815 C CA . ILE A 1 99 ? 10.727 -24.448 6.478 1.00 53.62 99 ILE A CA 1
ATOM 816 C C . ILE A 1 99 ? 10.776 -25.852 7.096 1.00 53.62 99 ILE A C 1
ATOM 818 O O . ILE A 1 99 ? 11.846 -26.455 7.132 1.00 53.62 99 ILE A O 1
ATOM 822 N N . ARG A 1 100 ? 9.631 -26.406 7.523 1.00 45.66 100 ARG A N 1
ATOM 823 C CA . ARG A 1 100 ? 9.537 -27.788 8.028 1.00 45.66 100 ARG A CA 1
ATOM 824 C C . ARG A 1 100 ? 9.993 -28.806 6.985 1.00 45.66 100 ARG A C 1
ATOM 826 O O . ARG A 1 100 ? 10.810 -29.662 7.310 1.00 45.66 100 ARG A O 1
ATOM 833 N N . ASN A 1 101 ? 9.526 -28.672 5.743 1.00 44.25 101 ASN A N 1
ATOM 834 C CA . ASN A 1 101 ? 9.900 -29.581 4.659 1.00 44.25 101 ASN A CA 1
ATOM 835 C C . ASN A 1 101 ? 11.376 -29.428 4.254 1.00 44.25 101 ASN A C 1
ATOM 837 O O . ASN A 1 101 ? 12.031 -30.414 3.931 1.00 44.25 101 ASN A O 1
ATOM 841 N N . MET A 1 102 ? 11.946 -28.221 4.327 1.00 39.06 102 MET A N 1
ATOM 842 C CA . MET A 1 102 ? 13.385 -28.025 4.110 1.00 39.06 102 MET A CA 1
ATOM 843 C C . MET A 1 102 ? 14.237 -28.621 5.241 1.00 39.06 102 MET A C 1
ATOM 845 O O . MET A 1 102 ? 15.273 -29.214 4.961 1.00 39.06 102 MET A O 1
ATOM 849 N N . SER A 1 103 ? 13.805 -28.537 6.505 1.00 40.34 103 SER A N 1
ATOM 850 C CA . SER A 1 103 ? 14.506 -29.187 7.624 1.00 40.34 103 SER A CA 1
ATOM 851 C C . SER A 1 103 ? 14.437 -30.718 7.583 1.00 40.34 103 SER A C 1
ATOM 853 O O . SER A 1 103 ? 15.354 -31.357 8.089 1.00 40.34 103 SER A O 1
ATOM 855 N N . SER A 1 104 ? 13.409 -31.315 6.967 1.00 43.34 104 SER A N 1
ATOM 856 C CA . SER A 1 104 ? 13.343 -32.771 6.745 1.00 43.34 104 SER A CA 1
ATOM 857 C C . SER A 1 104 ? 14.208 -33.275 5.584 1.00 43.34 104 SER A C 1
ATOM 859 O O . SER A 1 104 ? 14.454 -34.469 5.508 1.00 43.34 104 SER A O 1
ATOM 861 N N . VAL A 1 105 ? 14.671 -32.389 4.693 1.00 44.09 105 VAL A N 1
ATOM 862 C CA . VAL A 1 105 ? 15.561 -32.729 3.560 1.00 44.09 105 VAL A CA 1
ATOM 863 C C . VAL A 1 105 ? 17.047 -32.545 3.923 1.00 44.09 105 VAL A C 1
ATOM 865 O O . VAL A 1 105 ? 17.924 -32.996 3.198 1.00 44.09 105 VAL A O 1
ATOM 868 N N . VAL A 1 106 ? 17.345 -31.908 5.063 1.00 42.09 106 VAL A N 1
ATOM 869 C CA . VAL A 1 106 ? 18.713 -31.698 5.591 1.00 42.09 106 VAL A CA 1
ATOM 870 C C . VAL A 1 106 ? 19.009 -32.641 6.778 1.00 42.09 106 VAL A C 1
ATOM 872 O O . VAL A 1 106 ? 19.856 -32.358 7.621 1.00 42.09 106 VAL A O 1
ATOM 875 N N . ARG A 1 107 ? 18.318 -33.782 6.858 1.00 37.47 107 ARG A N 1
ATOM 876 C CA . ARG A 1 107 ? 18.698 -34.921 7.706 1.00 37.47 107 ARG A CA 1
ATOM 877 C C . ARG A 1 107 ? 18.904 -36.160 6.859 1.00 37.47 107 ARG A C 1
ATOM 879 O O . ARG A 1 107 ? 18.108 -36.338 5.914 1.00 37.47 107 ARG A O 1
#

Secondary structure (DSSP, 8-state):
--HHHHHHHHHHHHHHHHHHHHHHHTT-HHHHHHHHHHHHHHHHHHHHHHHHH-SS--HHHHHHHHHHHHHHH--TT-SS--S-TT-HHHHHHHHHHHHHHHHHH--

Organism: NCBI:txid1049986

pLDDT: mean 75.88, std 17.34, range [37.47, 95.44]